Protein AF-A0A251SXN3-F1 (afdb_monomer_lite)

pLDDT: mean 86.44, std 14.07, range [36.28, 97.25]

Radius of gyration: 17.25 Å; chains: 1; bounding box: 45×25×59 Å

InterPro domains:
  IPR000315 B-box-type zinc finger [PS50119] (27-65)
  IPR006734 PLATZ transcription factor [PF04640] (66-137)

Foldseek 3Di:
DDDPPPPPVPPQLLLVLVLPDDWQDADPVQNVPPQRTQQKAFSVVSHTGTPVCCVVQVPTLIFGWDDDPNFTKGFPVSVVVPDDCPLADWDADPNTTIFGADDDDDPDPPPDQPAAAPQPRHRDDPPHRHHHNVSVD

Organism: Helianthus annuus (NCBI:txid4232)

Secondary structure (DSSP, 8-state):
---------PPPHHHHHHHH--TTPBPTTSTTSTT-B--EEETTTTEEE-GGGTTTTTTS-EEE-EEETTEEEEEHHHHTTTS--TTB--EEETTEEEEESSPPP--S--TT-S-B-TTT--B--TT--BSSHHHH-

Sequence (137 aa):
MESSSSASTRLPTWLESLLSETFFNACMVHEDVKKNEKNIFCLDCCQAICHHCLDVHNSHRLLQIRRYVYHDVIRVGDAEKLMDCSYVQAYTTNSAKVVFLNPRPQTRACRNLSNNCISCERGLQDPYLFCSISCKV

Structure (mmCIF, N/CA/C/O backbone):
data_AF-A0A251SXN3-F1
#
_entry.id   AF-A0A251SXN3-F1
#
loop_
_atom_site.group_PDB
_atom_site.id
_atom_site.type_symbol
_atom_site.label_atom_id
_atom_site.label_alt_id
_atom_site.label_comp_id
_atom_site.label_asym_id
_atom_site.label_entity_id
_atom_site.label_seq_id
_atom_site.pdbx_PDB_ins_code
_atom_site.Cartn_x
_atom_site.Cartn_y
_atom_site.Cartn_z
_atom_site.occupancy
_atom_site.B_iso_or_equiv
_atom_site.auth_seq_id
_atom_site.auth_comp_id
_atom_site.auth_asym_id
_atom_site.auth_atom_id
_atom_site.pdbx_PDB_model_num
ATOM 1 N N . MET A 1 1 ? -24.977 -1.745 -36.144 1.00 41.78 1 MET A N 1
ATOM 2 C CA . MET A 1 1 ? -23.833 -0.898 -35.755 1.00 41.78 1 MET A CA 1
ATOM 3 C C . MET A 1 1 ? -23.507 -1.263 -34.324 1.00 41.78 1 MET A C 1
ATOM 5 O O . MET A 1 1 ? -24.326 -1.028 -33.447 1.00 41.78 1 MET A O 1
ATOM 9 N N . GLU A 1 2 ? -22.419 -2.010 -34.161 1.00 36.28 2 GLU A N 1
ATOM 10 C CA . GLU A 1 2 ? -21.996 -2.659 -32.919 1.00 36.28 2 GLU A CA 1
ATOM 11 C C . GLU A 1 2 ? -21.787 -1.657 -31.781 1.00 36.28 2 GLU A C 1
ATOM 13 O O . GLU A 1 2 ? -21.120 -0.635 -31.932 1.00 36.28 2 GLU A O 1
ATOM 18 N N . SER A 1 3 ? -22.374 -1.969 -30.628 1.00 43.94 3 SER A N 1
ATOM 19 C CA . SER A 1 3 ? -22.087 -1.304 -29.366 1.00 43.94 3 SER A CA 1
ATOM 20 C C . SER A 1 3 ? -20.748 -1.821 -28.843 1.00 43.94 3 SER A C 1
ATOM 22 O O . SER A 1 3 ? -20.681 -2.892 -28.246 1.00 43.94 3 SER A O 1
ATOM 24 N N . SER A 1 4 ? -19.678 -1.061 -29.059 1.00 46.75 4 SER A N 1
ATOM 25 C CA . SER A 1 4 ? -18.400 -1.277 -28.380 1.00 46.75 4 SER A CA 1
ATOM 26 C C . SER A 1 4 ? -18.542 -0.883 -26.911 1.00 46.75 4 SER A C 1
ATOM 28 O O . SER A 1 4 ? -18.278 0.252 -26.520 1.00 46.75 4 SER A O 1
ATOM 30 N N . SER A 1 5 ? -18.999 -1.813 -26.076 1.00 46.91 5 SER A N 1
ATOM 31 C CA . SER A 1 5 ? -18.849 -1.715 -24.629 1.00 46.91 5 SER A CA 1
ATOM 32 C C . SER A 1 5 ? -17.378 -1.938 -24.289 1.00 46.91 5 SER A C 1
ATOM 34 O O . SER A 1 5 ? -16.944 -3.071 -24.087 1.00 46.91 5 SER A O 1
ATOM 36 N N . SER A 1 6 ? -16.603 -0.851 -24.252 1.00 47.34 6 SER A N 1
ATOM 37 C CA . SER A 1 6 ? -15.302 -0.830 -23.590 1.00 47.34 6 SER A CA 1
ATOM 38 C C . SER A 1 6 ? -15.524 -1.277 -22.151 1.00 47.34 6 SER A C 1
ATOM 40 O O . SER A 1 6 ? -16.099 -0.544 -21.345 1.00 47.34 6 SER A O 1
ATOM 42 N N . ALA A 1 7 ? -15.129 -2.508 -21.833 1.00 48.50 7 ALA A N 1
ATOM 43 C CA . ALA A 1 7 ? -15.025 -2.960 -20.462 1.00 48.50 7 ALA A CA 1
ATOM 44 C C . ALA A 1 7 ? -13.893 -2.157 -19.816 1.00 48.50 7 ALA A C 1
ATOM 46 O O . ALA A 1 7 ? -12.748 -2.594 -19.779 1.00 48.50 7 ALA A O 1
ATOM 47 N N . SER A 1 8 ? -14.201 -0.945 -19.351 1.00 55.16 8 SER A N 1
ATOM 48 C CA . SER A 1 8 ? -13.372 -0.259 -18.375 1.00 55.16 8 SER A CA 1
ATOM 49 C C . SER A 1 8 ? -13.248 -1.235 -17.215 1.00 55.16 8 SER A C 1
ATOM 51 O O . SER A 1 8 ? -14.250 -1.527 -16.555 1.00 55.16 8 SER A O 1
ATOM 53 N N . THR A 1 9 ? -12.068 -1.811 -17.014 1.00 59.97 9 THR A N 1
ATOM 54 C CA . THR A 1 9 ? -11.744 -2.590 -15.822 1.00 59.97 9 THR A CA 1
ATOM 55 C C . THR A 1 9 ? -11.859 -1.639 -14.642 1.00 59.97 9 THR A C 1
ATOM 57 O O . THR A 1 9 ? -10.899 -0.966 -14.282 1.00 59.97 9 THR A O 1
ATOM 60 N N . ARG A 1 10 ? -13.075 -1.487 -14.108 1.00 75.69 10 ARG A N 1
ATOM 61 C CA . ARG A 1 10 ? -13.324 -0.636 -12.948 1.00 75.69 10 ARG A CA 1
ATOM 62 C C . ARG A 1 10 ? -12.531 -1.247 -11.811 1.00 75.69 10 ARG A C 1
ATOM 64 O O . ARG A 1 10 ? -12.729 -2.422 -11.490 1.00 75.69 10 ARG A O 1
ATOM 71 N N . LEU A 1 11 ? -11.604 -0.471 -11.265 1.00 83.62 11 LEU A N 1
ATOM 72 C CA . LEU A 1 11 ? -10.843 -0.908 -10.115 1.00 83.62 11 LEU A CA 1
ATOM 73 C C . LEU A 1 11 ? -11.830 -1.191 -8.977 1.00 83.62 11 LEU A C 1
ATOM 75 O O . LEU A 1 11 ? -12.852 -0.510 -8.849 1.00 83.62 11 LEU A O 1
ATOM 79 N N . PRO A 1 12 ? -11.584 -2.225 -8.161 1.00 90.50 12 PRO A N 1
ATOM 80 C CA . PRO A 1 12 ? -12.391 -2.433 -6.976 1.00 90.50 12 PRO A CA 1
ATOM 81 C C . PRO A 1 12 ? -12.352 -1.180 -6.099 1.00 90.50 12 PRO A C 1
ATOM 83 O O . PRO A 1 12 ? -11.277 -0.633 -5.860 1.00 90.50 12 PRO A O 1
ATOM 86 N N . THR A 1 13 ? -13.498 -0.765 -5.561 1.00 91.75 13 THR A N 1
ATOM 87 C CA . THR A 1 13 ? -13.598 0.450 -4.734 1.00 91.75 13 THR A CA 1
ATOM 88 C C . THR A 1 13 ? -12.602 0.447 -3.573 1.00 91.75 13 THR A C 1
ATOM 90 O O . THR A 1 13 ? -11.981 1.465 -3.291 1.00 91.75 13 THR A O 1
ATOM 93 N N . TRP A 1 14 ? -12.358 -0.714 -2.955 1.00 94.25 14 TRP A N 1
ATOM 94 C CA . TRP A 1 14 ? -11.374 -0.839 -1.877 1.00 94.25 14 TRP A CA 1
ATOM 95 C C . TRP A 1 14 ? -9.951 -0.482 -2.320 1.00 94.25 14 TRP A C 1
ATOM 97 O O . TRP A 1 14 ? -9.177 0.014 -1.508 1.00 94.25 14 TRP A O 1
ATOM 107 N N . LEU A 1 15 ? -9.595 -0.732 -3.583 1.00 92.88 15 LEU A N 1
ATOM 108 C CA . LEU A 1 15 ? -8.267 -0.466 -4.125 1.00 92.88 15 LEU A CA 1
ATOM 109 C C . LEU A 1 15 ? -8.104 1.018 -4.458 1.00 92.88 15 LEU A C 1
ATOM 111 O O . LEU A 1 15 ? -7.078 1.602 -4.123 1.00 92.88 15 LEU A O 1
ATOM 115 N N . GLU A 1 16 ? -9.133 1.640 -5.034 1.00 93.12 16 GLU A N 1
ATOM 116 C CA . GLU A 1 16 ? -9.170 3.094 -5.236 1.00 93.12 16 GLU A CA 1
ATOM 117 C C . GLU A 1 16 ? -9.048 3.829 -3.893 1.00 93.12 16 GLU A C 1
ATOM 119 O O . GLU A 1 16 ? -8.181 4.689 -3.723 1.00 93.12 16 GLU A O 1
ATOM 124 N N . SER A 1 17 ? -9.844 3.420 -2.899 1.00 94.69 17 SER A N 1
ATOM 125 C CA . SER A 1 17 ? -9.776 3.973 -1.548 1.00 94.69 17 SER A CA 1
ATOM 126 C C . SER A 1 17 ? -8.400 3.754 -0.918 1.00 94.69 17 SER A C 1
ATOM 128 O O . SER A 1 17 ? -7.804 4.721 -0.463 1.00 94.69 17 SER A O 1
ATOM 130 N N . LEU A 1 18 ? -7.840 2.539 -0.970 1.00 95.25 18 LEU A N 1
ATOM 131 C CA . LEU A 1 18 ? -6.507 2.225 -0.437 1.00 95.25 18 LEU A CA 1
ATOM 132 C C . LEU A 1 18 ? -5.402 3.132 -1.001 1.00 95.25 18 LEU A C 1
ATOM 134 O O . LEU A 1 18 ? -4.508 3.530 -0.258 1.00 95.25 18 LEU A O 1
ATOM 138 N N . LEU A 1 19 ? -5.432 3.429 -2.302 1.00 93.25 19 LEU A N 1
ATOM 139 C CA . LEU A 1 19 ? -4.404 4.242 -2.961 1.00 93.25 19 LEU A CA 1
ATOM 140 C C . LEU A 1 19 ? -4.577 5.746 -2.702 1.00 93.25 19 LEU A C 1
ATOM 142 O O . LEU A 1 19 ? -3.584 6.475 -2.691 1.00 93.25 19 LEU A O 1
ATOM 146 N N . SER A 1 20 ? -5.815 6.192 -2.473 1.00 93.44 20 SER A N 1
ATOM 147 C CA . SER A 1 20 ? -6.161 7.588 -2.161 1.00 93.44 20 SER A CA 1
ATOM 148 C C . SER A 1 20 ? -6.051 7.952 -0.674 1.00 93.44 20 SER A C 1
ATOM 150 O O . SER A 1 20 ? -5.985 9.131 -0.330 1.00 93.44 20 SER A O 1
ATOM 152 N N . GLU A 1 21 ? -6.043 6.952 0.205 1.00 94.38 21 GLU A N 1
ATOM 153 C CA . GLU A 1 21 ? -6.114 7.128 1.652 1.00 94.38 21 GLU A CA 1
ATOM 154 C C . GLU A 1 21 ? -4.812 7.677 2.253 1.00 94.38 21 GLU A C 1
ATOM 156 O O . GLU A 1 21 ? -3.700 7.338 1.844 1.00 94.38 21 GLU A O 1
ATOM 161 N N . THR A 1 22 ? -4.961 8.506 3.287 1.00 92.25 22 THR A N 1
ATOM 162 C CA . THR A 1 22 ? -3.845 9.056 4.061 1.00 92.25 22 THR A CA 1
ATOM 163 C C . THR A 1 22 ? -3.702 8.306 5.377 1.00 92.25 22 THR A C 1
ATOM 165 O O . THR A 1 22 ? -4.469 8.514 6.318 1.00 92.25 22 THR A O 1
ATOM 168 N N . PHE A 1 23 ? -2.700 7.435 5.460 1.00 94.12 23 PHE A N 1
ATOM 169 C CA . PHE A 1 23 ? -2.462 6.623 6.650 1.00 94.12 23 PHE A CA 1
ATOM 170 C C . PHE A 1 23 ? -1.696 7.378 7.744 1.00 94.12 23 PHE A C 1
ATOM 172 O O . PHE A 1 23 ? -0.967 8.345 7.499 1.00 94.12 23 PHE A O 1
ATOM 179 N N . PHE A 1 24 ? -1.787 6.846 8.964 1.00 93.81 24 PHE A N 1
ATOM 180 C CA . PHE A 1 24 ? -1.114 7.327 10.176 1.00 93.81 24 PHE A CA 1
ATOM 181 C C . PHE A 1 24 ? -1.576 8.710 10.664 1.00 93.81 24 PHE A C 1
ATOM 183 O O . PHE A 1 24 ? -0.865 9.372 11.415 1.00 93.81 24 PHE A O 1
ATOM 190 N N . ASN A 1 25 ? -2.768 9.149 10.268 1.00 93.31 25 ASN A N 1
ATOM 191 C CA . ASN A 1 25 ? -3.502 10.207 10.959 1.00 93.31 25 ASN A CA 1
ATOM 192 C C . ASN A 1 25 ? -4.195 9.652 12.218 1.00 93.31 25 ASN A C 1
ATOM 194 O O . ASN A 1 25 ? -4.360 8.438 12.379 1.00 93.31 25 ASN A O 1
ATOM 198 N N . ALA A 1 26 ? -4.596 10.543 13.124 1.00 93.62 26 ALA A N 1
ATOM 199 C CA . ALA A 1 26 ? -5.304 10.158 14.337 1.00 93.62 26 ALA A CA 1
ATOM 200 C C . ALA A 1 26 ? -6.719 9.642 14.019 1.00 93.62 26 ALA A C 1
ATOM 202 O O . ALA A 1 26 ? -7.430 10.155 13.150 1.00 93.62 26 ALA A O 1
ATOM 203 N N . CYS A 1 27 ? -7.143 8.603 14.732 1.00 93.88 27 CYS A N 1
ATOM 204 C CA . CYS A 1 27 ? -8.525 8.151 14.708 1.00 93.88 27 CYS A CA 1
ATOM 205 C C . CYS A 1 27 ? -9.412 9.125 15.492 1.00 93.88 27 CYS A C 1
ATOM 207 O O . CYS A 1 27 ? -9.251 9.242 16.701 1.00 93.88 27 CYS A O 1
ATOM 209 N N . MET A 1 28 ? -10.400 9.734 14.828 1.00 92.19 28 MET A N 1
ATOM 210 C CA . MET A 1 28 ? -11.343 10.679 15.456 1.00 92.19 28 MET A CA 1
ATOM 211 C C . MET A 1 28 ? -12.223 10.039 16.543 1.00 92.19 28 MET A C 1
ATOM 213 O O . MET A 1 28 ? -12.723 10.728 17.419 1.00 92.19 28 MET A O 1
ATOM 217 N N . VAL A 1 29 ? -12.437 8.719 16.490 1.00 92.44 29 VAL A N 1
ATOM 218 C CA . VAL A 1 29 ? -13.230 7.986 17.498 1.00 92.44 29 VAL A CA 1
ATOM 219 C C . VAL A 1 29 ? -12.404 7.693 18.755 1.00 92.44 29 VAL A C 1
ATOM 221 O O . VAL A 1 29 ? -12.944 7.607 19.850 1.00 92.44 29 VAL A O 1
ATOM 224 N N . HIS A 1 30 ? -11.087 7.548 18.600 1.00 93.56 30 HIS A N 1
ATOM 225 C CA . HIS A 1 30 ? -10.162 7.158 19.665 1.00 93.56 30 HIS A CA 1
ATOM 226 C C . HIS A 1 30 ? -9.064 8.213 19.849 1.00 93.56 30 HIS A C 1
ATOM 228 O O . HIS A 1 30 ? -7.903 7.870 20.071 1.00 93.56 30 HIS A O 1
ATOM 234 N N . GLU A 1 31 ? -9.405 9.494 19.705 1.00 91.31 31 GLU A N 1
ATOM 235 C CA . GLU A 1 31 ? -8.435 10.595 19.666 1.00 91.31 31 GLU A CA 1
ATOM 236 C C . GLU A 1 31 ? -7.605 10.687 20.960 1.00 91.31 31 GLU A C 1
ATOM 238 O O . GLU A 1 31 ? -6.386 10.836 20.910 1.00 91.31 31 GLU A O 1
ATOM 243 N N . ASP A 1 32 ? -8.240 10.452 22.108 1.00 90.69 32 ASP A N 1
ATOM 244 C CA . ASP A 1 32 ? -7.603 10.537 23.429 1.00 90.69 32 ASP A CA 1
ATOM 245 C C . ASP A 1 32 ? -6.832 9.272 23.838 1.00 90.69 32 ASP A C 1
ATOM 247 O O . ASP A 1 32 ? -6.201 9.215 24.899 1.00 90.69 32 ASP A O 1
ATOM 251 N N . VAL A 1 33 ? -6.872 8.219 23.017 1.00 91.88 33 VAL A N 1
ATOM 252 C CA . VAL A 1 33 ? -6.259 6.934 23.354 1.00 91.88 33 VAL A CA 1
ATOM 253 C C . VAL A 1 33 ? -4.889 6.810 22.701 1.00 91.88 33 VAL A C 1
ATOM 255 O O . VAL A 1 33 ? -4.690 7.096 21.522 1.00 91.88 33 VAL A O 1
ATOM 258 N N . LYS A 1 34 ? -3.910 6.294 23.448 1.00 91.31 34 LYS A N 1
ATOM 259 C CA . LYS A 1 34 ? -2.587 5.996 22.884 1.00 91.31 34 LYS A CA 1
ATOM 260 C C . LYS A 1 34 ? -2.690 5.010 21.712 1.00 91.31 34 LYS A C 1
ATOM 262 O O . LYS A 1 34 ? -3.540 4.115 21.701 1.00 91.31 34 LYS A O 1
ATOM 267 N N . LYS A 1 35 ? -1.746 5.134 20.770 1.00 88.81 35 LYS A N 1
ATOM 268 C CA . LYS A 1 35 ? -1.628 4.306 19.555 1.00 88.81 35 LYS A CA 1
ATOM 269 C C . LYS A 1 35 ? -2.831 4.421 18.602 1.00 88.81 35 LYS A C 1
ATOM 271 O O . LYS A 1 35 ? -3.096 3.502 17.850 1.00 88.81 35 LYS A O 1
ATOM 276 N N . ASN A 1 36 ? -3.561 5.525 18.600 1.00 93.50 36 ASN A N 1
ATOM 277 C CA . ASN A 1 36 ? -4.742 5.731 17.753 1.00 93.50 36 ASN A CA 1
ATOM 278 C C . ASN A 1 36 ? -4.457 6.043 16.271 1.00 93.50 36 ASN A C 1
ATOM 280 O O . ASN A 1 36 ? -5.368 6.452 15.552 1.00 93.50 36 ASN A O 1
ATOM 284 N N . GLU A 1 37 ? -3.227 5.854 15.802 1.00 94.81 37 GLU A N 1
ATOM 285 C CA . GLU A 1 37 ? -2.861 6.073 14.406 1.00 94.81 37 GLU A CA 1
ATOM 286 C C . GLU A 1 37 ? -3.588 5.076 13.496 1.00 94.81 37 GLU A C 1
ATOM 288 O O . GLU A 1 37 ? -3.605 3.866 13.754 1.00 94.81 37 GLU A O 1
ATOM 293 N N . LYS A 1 38 ? -4.174 5.572 12.403 1.00 95.75 38 LYS A N 1
ATOM 294 C CA . LYS A 1 38 ? -4.832 4.725 11.410 1.00 95.75 38 LYS A CA 1
ATOM 295 C C . LYS A 1 38 ? -3.799 4.038 10.516 1.00 95.75 38 LYS A C 1
ATOM 297 O O . LYS A 1 38 ? -3.382 4.578 9.495 1.00 95.75 38 LYS A O 1
ATOM 302 N N . ASN A 1 39 ? -3.352 2.855 10.915 1.00 95.75 39 ASN A N 1
ATOM 303 C CA . ASN A 1 39 ? -2.337 2.069 10.206 1.00 95.75 39 ASN A CA 1
ATOM 304 C C . ASN A 1 39 ? -2.868 0.734 9.655 1.00 95.75 39 ASN A C 1
ATOM 306 O O . ASN A 1 39 ? -2.089 -0.099 9.189 1.00 95.75 39 ASN A O 1
ATOM 310 N N . ILE A 1 40 ? -4.180 0.515 9.711 1.00 96.06 40 ILE A N 1
ATOM 311 C CA . ILE A 1 40 ? -4.852 -0.673 9.187 1.00 96.06 40 ILE A CA 1
ATOM 312 C C . ILE A 1 40 ? -5.896 -0.197 8.185 1.00 96.06 40 ILE A C 1
ATOM 314 O O . ILE A 1 40 ? -6.641 0.733 8.467 1.00 96.06 40 ILE A O 1
ATOM 318 N N . PHE A 1 41 ? -5.961 -0.820 7.016 1.00 97.25 41 PHE A N 1
ATOM 319 C CA . PHE A 1 41 ? -6.999 -0.562 6.028 1.00 97.25 41 PHE A CA 1
ATOM 320 C C . PHE A 1 41 ? -8.035 -1.682 6.066 1.00 97.25 41 PHE A C 1
ATOM 322 O O . PHE A 1 41 ? -7.689 -2.856 5.930 1.00 97.25 41 PHE A O 1
ATOM 329 N N . CYS A 1 42 ? -9.304 -1.334 6.251 1.00 96.50 42 CYS A N 1
ATOM 330 C CA . CYS A 1 42 ? -10.401 -2.285 6.154 1.00 96.50 42 CYS A CA 1
ATOM 331 C C . CYS A 1 42 ? -10.899 -2.333 4.711 1.00 96.50 42 CYS A C 1
ATOM 333 O O . CYS A 1 42 ? -11.451 -1.349 4.225 1.00 96.50 42 CYS A O 1
ATOM 335 N N . LEU A 1 43 ? -10.773 -3.483 4.048 1.00 95.31 43 LEU A N 1
ATOM 336 C CA . LEU A 1 43 ? -11.202 -3.632 2.657 1.00 95.31 43 LEU A CA 1
ATOM 337 C C . LEU A 1 43 ? -12.722 -3.563 2.513 1.00 95.31 43 LEU A C 1
ATOM 339 O O . LEU A 1 43 ? -13.216 -2.997 1.548 1.00 95.31 43 LEU A O 1
ATOM 343 N N . ASP A 1 44 ? -13.460 -4.118 3.473 1.00 94.94 44 ASP A N 1
ATOM 344 C CA . ASP A 1 44 ? -14.922 -4.194 3.373 1.00 94.94 44 ASP A CA 1
ATOM 345 C C . ASP A 1 44 ? -15.595 -2.841 3.658 1.00 94.94 44 ASP A C 1
ATOM 347 O O . ASP A 1 44 ? -16.616 -2.517 3.062 1.00 94.94 44 ASP A O 1
ATOM 351 N N . CYS A 1 45 ? -14.979 -2.008 4.504 1.00 95.00 45 CYS A N 1
ATOM 352 C CA . CYS A 1 45 ? -15.431 -0.640 4.776 1.00 95.00 45 CYS A CA 1
ATOM 353 C C . CYS A 1 45 ? -14.726 0.421 3.920 1.00 95.00 45 CYS A C 1
ATOM 355 O O . CYS A 1 45 ? -15.076 1.591 4.022 1.00 95.00 45 CYS A O 1
ATOM 357 N N . CYS A 1 46 ? -13.728 0.033 3.119 1.00 95.62 46 CYS A N 1
ATOM 358 C CA . CYS A 1 46 ? -12.926 0.928 2.280 1.00 95.62 46 CYS A CA 1
ATOM 359 C C . CYS A 1 46 ? -12.337 2.142 3.034 1.00 95.62 46 CYS A C 1
ATOM 361 O O . CYS A 1 46 ? -12.305 3.244 2.496 1.00 95.62 46 CYS A O 1
ATOM 363 N N . GLN A 1 47 ? -11.879 1.954 4.277 1.00 95.00 47 GLN A N 1
ATOM 364 C CA . GLN A 1 47 ? -11.386 3.049 5.127 1.00 95.00 47 GLN A CA 1
ATOM 365 C C . GLN A 1 47 ? -10.170 2.645 5.965 1.00 95.00 47 GLN A C 1
ATOM 367 O O . GLN A 1 47 ? -10.040 1.482 6.372 1.00 95.00 47 GLN A O 1
ATOM 372 N N . ALA A 1 48 ? -9.313 3.616 6.293 1.00 96.31 48 ALA A N 1
ATOM 373 C CA . ALA A 1 48 ? -8.292 3.430 7.318 1.00 96.31 48 ALA A CA 1
ATOM 374 C C . ALA A 1 48 ? -8.891 3.443 8.737 1.00 96.31 48 ALA A C 1
ATOM 376 O O . ALA A 1 48 ? -9.756 4.254 9.076 1.00 96.31 48 ALA A O 1
ATOM 377 N N . ILE A 1 49 ? -8.383 2.561 9.593 1.00 96.12 49 ILE A N 1
ATOM 378 C CA . ILE A 1 49 ? -8.778 2.380 10.989 1.00 96.12 49 ILE A CA 1
ATOM 379 C C . ILE A 1 49 ? -7.537 2.232 11.881 1.00 96.12 49 ILE A C 1
ATOM 381 O O . ILE A 1 49 ? -6.450 1.887 11.410 1.00 96.12 49 ILE A O 1
ATOM 385 N N . CYS A 1 50 ? -7.690 2.495 13.180 1.00 95.81 50 CYS A N 1
ATOM 386 C CA . CYS A 1 50 ? -6.657 2.209 14.178 1.00 95.81 50 CYS A CA 1
ATOM 387 C C . CYS A 1 50 ? -6.886 0.834 14.828 1.00 95.81 50 CYS A C 1
ATOM 389 O O . CYS A 1 50 ? -7.932 0.212 14.646 1.00 95.81 50 CYS A O 1
ATOM 391 N N . HIS A 1 51 ? -5.926 0.366 15.627 1.00 93.94 51 HIS A N 1
ATOM 392 C CA . HIS A 1 51 ? -6.023 -0.922 16.335 1.00 93.94 51 HIS A CA 1
ATOM 393 C C . HIS A 1 51 ? -7.205 -1.022 17.318 1.00 93.94 51 HIS A C 1
ATOM 395 O O . HIS A 1 51 ? -7.721 -2.113 17.521 1.00 93.94 51 HIS A O 1
ATOM 401 N N . HIS A 1 52 ? -7.691 0.094 17.870 1.00 94.69 52 HIS A N 1
ATOM 402 C CA . HIS A 1 52 ? -8.870 0.094 18.753 1.00 94.69 52 HIS A CA 1
ATOM 403 C C . HIS A 1 52 ? -10.186 -0.126 17.997 1.00 94.69 52 HIS A C 1
ATOM 405 O O . HIS A 1 52 ? -11.184 -0.523 18.581 1.00 94.69 52 HIS A O 1
ATOM 411 N N . CYS A 1 53 ? -10.206 0.101 16.682 1.00 94.19 53 CYS A N 1
ATOM 412 C CA . CYS A 1 53 ? -11.380 -0.179 15.857 1.00 94.19 53 CYS A CA 1
ATOM 413 C C . CYS A 1 53 ? -11.514 -1.672 15.507 1.00 94.19 53 CYS A C 1
ATOM 415 O O . CYS A 1 53 ? -12.507 -2.055 14.896 1.00 94.19 53 CYS A O 1
ATOM 417 N N . LEU A 1 54 ? -10.537 -2.519 15.855 1.00 93.06 54 LEU A N 1
ATOM 418 C CA . LEU A 1 54 ? -10.515 -3.923 15.435 1.00 93.06 54 LEU A CA 1
ATOM 419 C C . LEU A 1 54 ? -11.712 -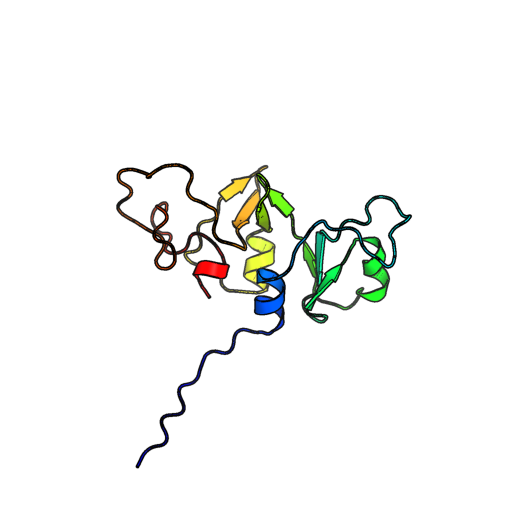4.728 15.937 1.00 93.06 54 LEU A C 1
ATOM 421 O O . LEU A 1 54 ? -12.206 -5.569 15.195 1.00 93.06 54 LEU A O 1
ATOM 425 N N . ASP A 1 55 ? -12.223 -4.438 17.132 1.00 92.25 55 ASP A N 1
ATOM 426 C CA . ASP A 1 55 ? -13.364 -5.170 17.694 1.00 92.25 55 ASP A CA 1
ATOM 427 C C . ASP A 1 55 ? -14.635 -4.991 16.852 1.00 92.25 55 ASP A C 1
ATOM 429 O O . ASP A 1 55 ? -15.388 -5.943 16.643 1.00 92.25 55 ASP A O 1
ATOM 433 N N . VAL A 1 56 ? -14.830 -3.794 16.289 1.00 93.50 56 VAL A N 1
ATOM 434 C CA . VAL A 1 56 ? -15.941 -3.480 15.372 1.00 93.50 56 VAL A CA 1
ATOM 435 C C . VAL A 1 56 ? -15.721 -4.109 13.991 1.00 93.50 56 VAL A C 1
ATOM 437 O O . VAL A 1 56 ? -16.675 -4.382 13.270 1.00 93.50 56 VAL A O 1
ATOM 440 N N . HIS A 1 57 ? -14.465 -4.378 13.634 1.00 93.69 57 HIS A N 1
ATOM 441 C CA . HIS A 1 57 ? -14.045 -4.903 12.336 1.00 93.69 57 HIS A CA 1
ATOM 442 C C . HIS A 1 57 ? -13.547 -6.361 12.408 1.00 93.69 57 HIS A C 1
ATOM 444 O O . HIS A 1 57 ? -12.807 -6.803 11.529 1.00 93.69 57 HIS A O 1
ATOM 450 N N . ASN A 1 58 ? -13.932 -7.124 13.439 1.00 91.88 58 ASN A N 1
ATOM 451 C CA . ASN A 1 58 ? -13.349 -8.444 13.722 1.00 91.88 58 ASN A CA 1
ATOM 452 C C . ASN A 1 58 ? -13.587 -9.487 12.612 1.00 91.88 58 ASN A C 1
ATOM 454 O O . ASN A 1 58 ? -12.787 -10.405 12.443 1.00 91.88 58 ASN A O 1
ATOM 458 N N . SER A 1 59 ? -14.667 -9.328 11.848 1.00 94.62 59 SER A N 1
ATOM 459 C CA . SER A 1 59 ? -15.068 -10.215 10.755 1.00 94.62 59 SER A CA 1
ATOM 460 C C . SER A 1 59 ? -14.655 -9.691 9.379 1.00 94.62 59 SER A C 1
ATOM 462 O O . SER A 1 59 ? -14.941 -10.334 8.369 1.00 94.62 59 SER A O 1
ATOM 464 N N . HIS A 1 60 ? -14.007 -8.525 9.320 1.00 95.94 60 HIS A N 1
ATOM 465 C CA . HIS A 1 60 ? -13.647 -7.877 8.067 1.00 95.94 60 HIS A CA 1
ATOM 466 C C . HIS A 1 60 ? -12.249 -8.283 7.601 1.00 95.94 60 HIS A C 1
ATOM 468 O O . HIS A 1 60 ? -11.380 -8.704 8.367 1.00 95.94 60 HIS A O 1
ATOM 474 N N . ARG A 1 61 ? -12.004 -8.105 6.306 1.00 94.56 61 ARG A N 1
ATOM 475 C CA . ARG A 1 61 ? -10.685 -8.252 5.697 1.00 94.56 61 ARG A CA 1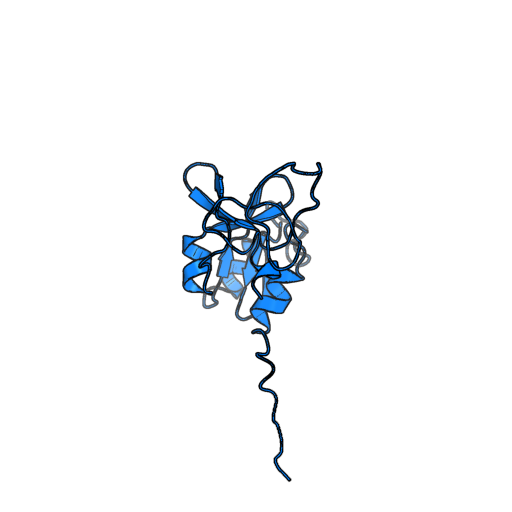
ATOM 476 C C . ARG A 1 61 ? -9.869 -6.997 5.961 1.00 94.56 61 ARG A C 1
ATOM 478 O O . ARG A 1 61 ? -10.219 -5.902 5.516 1.00 94.56 61 ARG A O 1
ATOM 485 N N . LEU A 1 62 ? -8.762 -7.176 6.670 1.00 95.31 62 LEU A N 1
ATOM 486 C CA . LEU A 1 62 ? -7.897 -6.094 7.118 1.00 95.31 62 LEU A CA 1
ATOM 487 C C . LEU A 1 62 ? -6.510 -6.214 6.492 1.00 95.31 62 LEU A C 1
ATOM 489 O O . LEU A 1 62 ? -5.948 -7.305 6.397 1.00 95.31 62 LEU A O 1
ATOM 493 N N . LEU A 1 63 ? -5.943 -5.075 6.107 1.00 95.50 63 LEU A N 1
ATOM 494 C CA . LEU A 1 63 ? -4.600 -4.965 5.556 1.00 95.50 63 LEU A CA 1
ATOM 495 C C . LEU A 1 63 ? -3.756 -4.034 6.423 1.00 95.50 63 LEU A C 1
ATOM 497 O O . LEU A 1 63 ? -4.076 -2.861 6.599 1.00 95.50 63 LEU A O 1
ATOM 501 N N . GLN A 1 64 ? -2.650 -4.550 6.953 1.00 95.38 64 GLN A N 1
ATOM 502 C CA . GLN A 1 64 ? -1.724 -3.749 7.746 1.00 95.38 64 GLN A CA 1
ATOM 503 C C . GLN A 1 64 ? -0.857 -2.873 6.837 1.00 95.38 64 GLN A C 1
ATOM 505 O O . GLN A 1 64 ? -0.035 -3.385 6.069 1.00 95.38 64 GLN A O 1
ATOM 510 N N . ILE A 1 65 ? -0.956 -1.558 7.015 1.00 95.69 65 ILE A N 1
ATOM 511 C CA . ILE A 1 65 ? -0.086 -0.585 6.360 1.00 95.69 65 ILE A CA 1
ATOM 512 C C . ILE A 1 65 ? 1.119 -0.307 7.256 1.00 95.69 65 ILE A C 1
ATOM 514 O O . ILE A 1 65 ? 1.025 -0.217 8.484 1.00 95.69 65 ILE A O 1
ATOM 518 N N . ARG A 1 66 ? 2.295 -0.228 6.637 1.00 93.75 66 ARG A N 1
ATOM 519 C CA . ARG A 1 66 ? 3.563 0.106 7.289 1.00 93.75 66 ARG A CA 1
ATOM 520 C C . ARG A 1 66 ? 4.146 1.347 6.633 1.00 93.75 66 ARG A C 1
ATOM 522 O O . ARG A 1 66 ? 3.846 1.638 5.482 1.00 93.75 66 ARG A O 1
ATOM 529 N N . ARG A 1 67 ? 5.019 2.049 7.350 1.00 90.62 67 ARG A N 1
ATOM 530 C CA . ARG A 1 67 ? 5.727 3.215 6.823 1.00 90.62 67 ARG A CA 1
ATOM 531 C C . ARG A 1 67 ? 7.201 2.888 6.649 1.00 90.62 67 ARG A C 1
ATOM 533 O O . ARG A 1 67 ? 7.856 2.450 7.593 1.00 90.62 67 ARG A O 1
ATOM 540 N N . TYR A 1 68 ? 7.724 3.111 5.450 1.00 86.56 68 TYR A N 1
ATOM 541 C CA . TYR A 1 68 ? 9.146 2.999 5.158 1.00 86.56 68 TYR A CA 1
ATOM 542 C C . TYR A 1 68 ? 9.633 4.253 4.444 1.00 86.56 68 TYR A C 1
ATOM 544 O O . TYR A 1 68 ? 9.143 4.589 3.367 1.00 86.56 68 TYR A O 1
ATOM 552 N N . VAL A 1 69 ? 10.599 4.945 5.058 1.00 83.75 69 VAL A N 1
ATOM 553 C CA . VAL A 1 69 ? 11.142 6.225 4.566 1.00 83.75 69 VAL A CA 1
ATOM 554 C C . VAL A 1 69 ? 10.000 7.172 4.177 1.00 83.75 69 VAL A C 1
ATOM 556 O O . VAL A 1 69 ? 9.916 7.632 3.046 1.00 83.75 69 VAL A O 1
ATOM 559 N N . TYR A 1 70 ? 9.075 7.402 5.114 1.00 86.44 70 TYR A N 1
ATOM 560 C CA . TYR A 1 70 ? 7.918 8.300 4.959 1.00 86.44 70 TYR A CA 1
ATOM 561 C C . TYR A 1 70 ? 6.861 7.889 3.923 1.00 86.44 70 TYR A C 1
ATOM 563 O O . TYR A 1 70 ? 5.907 8.631 3.719 1.00 86.44 70 TYR A O 1
ATOM 571 N N . HIS A 1 71 ? 6.981 6.712 3.312 1.00 90.75 71 HIS A N 1
ATOM 572 C CA . HIS A 1 71 ? 6.012 6.216 2.340 1.00 90.75 71 HIS A CA 1
ATOM 573 C C . HIS A 1 71 ? 5.284 4.976 2.842 1.00 90.75 71 HIS A C 1
ATOM 575 O O . HIS A 1 71 ? 5.856 4.151 3.562 1.00 90.75 71 HIS A O 1
ATOM 581 N N . ASP A 1 72 ? 4.036 4.841 2.413 1.00 94.12 72 ASP A N 1
ATOM 582 C CA . ASP A 1 72 ? 3.176 3.738 2.806 1.00 94.12 72 ASP A CA 1
ATOM 583 C C . ASP A 1 72 ? 3.489 2.491 1.969 1.00 94.12 72 ASP A C 1
ATOM 585 O O . ASP A 1 72 ? 3.557 2.515 0.733 1.00 94.12 72 ASP A O 1
ATOM 589 N N . VAL A 1 73 ? 3.739 1.395 2.680 1.00 94.56 73 VAL A N 1
ATOM 590 C CA . VAL A 1 73 ? 4.138 0.105 2.128 1.00 94.56 73 VAL A CA 1
ATOM 591 C C . VAL A 1 73 ? 3.308 -1.015 2.727 1.00 94.56 73 VAL A C 1
ATOM 593 O O . VAL A 1 73 ? 2.881 -0.965 3.884 1.00 94.56 73 VAL A O 1
ATOM 596 N N . ILE A 1 74 ? 3.153 -2.077 1.951 1.00 95.00 74 ILE A N 1
ATOM 597 C CA . ILE A 1 74 ? 2.485 -3.308 2.367 1.00 95.00 74 ILE A CA 1
ATOM 598 C C . ILE A 1 74 ? 3.443 -4.481 2.200 1.00 95.00 74 ILE A C 1
ATOM 600 O O . ILE A 1 74 ? 4.339 -4.460 1.354 1.00 95.00 74 ILE A O 1
ATOM 604 N N . ARG A 1 75 ? 3.300 -5.508 3.042 1.00 94.94 75 ARG A N 1
ATOM 605 C CA . ARG A 1 75 ? 4.078 -6.740 2.869 1.00 94.94 75 ARG A CA 1
ATOM 606 C C . ARG A 1 75 ? 3.581 -7.463 1.633 1.00 94.94 75 ARG A C 1
ATOM 608 O O . ARG A 1 75 ? 2.377 -7.614 1.462 1.00 94.94 75 ARG A O 1
ATOM 615 N N . VAL A 1 76 ? 4.514 -7.972 0.835 1.00 93.44 76 VAL A N 1
ATOM 616 C CA . VAL A 1 76 ? 4.197 -8.719 -0.389 1.00 93.44 76 VAL A CA 1
ATOM 617 C C . VAL A 1 76 ? 3.253 -9.882 -0.088 1.00 93.44 76 VAL A C 1
ATOM 619 O O . VAL A 1 76 ? 2.211 -9.980 -0.713 1.00 93.44 76 VAL A O 1
ATOM 622 N N . GLY A 1 77 ? 3.523 -10.668 0.959 1.00 92.12 77 GLY A N 1
ATOM 623 C CA . GLY A 1 77 ? 2.661 -11.801 1.315 1.00 92.12 77 GLY A CA 1
ATOM 624 C C . GLY A 1 77 ? 1.251 -11.433 1.801 1.00 92.12 77 GLY A C 1
ATOM 625 O O . GLY A 1 77 ? 0.378 -12.295 1.804 1.00 92.12 77 GLY A O 1
ATOM 626 N N . ASP A 1 78 ? 1.007 -10.187 2.220 1.00 92.56 78 ASP A N 1
ATOM 627 C CA . ASP A 1 78 ? -0.350 -9.707 2.524 1.00 92.56 78 ASP A CA 1
ATOM 628 C C . ASP A 1 78 ? -1.017 -9.144 1.261 1.00 92.56 78 ASP A C 1
ATOM 630 O O . ASP A 1 78 ? -2.201 -9.370 1.030 1.00 92.56 78 ASP A O 1
ATOM 634 N N . ALA A 1 79 ? -0.240 -8.464 0.415 1.00 92.06 79 ALA A N 1
ATOM 635 C CA . ALA A 1 79 ? -0.688 -7.904 -0.853 1.00 92.06 79 ALA A CA 1
ATOM 636 C C . ALA A 1 79 ? -1.102 -8.989 -1.861 1.00 92.06 79 ALA A C 1
ATOM 638 O O . ALA A 1 79 ? -2.178 -8.894 -2.440 1.00 92.06 79 ALA A O 1
ATOM 639 N N . GLU A 1 80 ? -0.306 -10.053 -2.004 1.00 92.94 80 GLU A N 1
ATOM 640 C CA . GLU A 1 80 ? -0.542 -11.173 -2.933 1.00 92.94 80 GLU A CA 1
ATOM 641 C C . GLU A 1 80 ? -1.833 -11.948 -2.634 1.00 92.94 80 GLU A C 1
ATOM 643 O O . GLU A 1 80 ? -2.408 -12.569 -3.524 1.00 92.94 80 GLU A O 1
ATOM 648 N N . LYS A 1 81 ? -2.330 -11.893 -1.392 1.00 91.69 81 LYS A N 1
ATOM 649 C CA . LYS A 1 81 ? -3.628 -12.482 -1.018 1.00 91.69 81 LYS A CA 1
ATOM 650 C C . LYS A 1 81 ? -4.817 -11.671 -1.537 1.00 91.69 81 LYS A C 1
ATOM 652 O O . LYS A 1 81 ? -5.940 -12.168 -1.523 1.00 91.69 81 LYS A O 1
ATOM 657 N N . LEU A 1 82 ? -4.587 -10.413 -1.911 1.00 89.81 82 LEU A N 1
ATOM 658 C CA . LEU A 1 82 ? -5.624 -9.433 -2.234 1.00 89.81 82 LEU A CA 1
ATOM 659 C C . LEU A 1 82 ? -5.567 -8.986 -3.696 1.00 89.81 82 LEU A C 1
ATOM 661 O O . LEU A 1 82 ? -6.604 -8.689 -4.283 1.00 89.81 82 LEU A O 1
ATOM 665 N N . MET A 1 83 ? -4.369 -8.916 -4.276 1.00 89.38 83 MET A N 1
ATOM 666 C CA . MET A 1 83 ? -4.128 -8.436 -5.632 1.00 89.38 83 MET A CA 1
ATOM 667 C C . MET A 1 83 ? -2.872 -9.066 -6.232 1.00 89.38 83 MET A C 1
ATOM 669 O O . MET A 1 83 ? -1.964 -9.489 -5.519 1.00 89.38 83 MET A O 1
ATOM 673 N N . ASP A 1 84 ? -2.788 -9.072 -7.560 1.00 88.62 84 ASP A N 1
ATOM 674 C CA . ASP A 1 84 ? -1.583 -9.522 -8.243 1.00 88.62 84 ASP A CA 1
ATOM 675 C C . ASP A 1 84 ? -0.452 -8.493 -8.072 1.00 88.62 84 ASP A C 1
ATOM 677 O O . ASP A 1 84 ? -0.517 -7.377 -8.592 1.00 88.62 84 ASP A O 1
ATOM 681 N N . CYS A 1 85 ? 0.621 -8.873 -7.380 1.00 91.38 85 CYS A N 1
ATOM 682 C CA . CYS A 1 85 ? 1.831 -8.060 -7.220 1.00 91.38 85 CYS A CA 1
ATOM 683 C C . CYS A 1 85 ? 2.946 -8.415 -8.217 1.00 91.38 85 CYS A C 1
ATOM 685 O O . CYS A 1 85 ? 4.050 -7.878 -8.115 1.00 91.38 85 CYS A O 1
ATOM 687 N N . SER A 1 86 ? 2.675 -9.276 -9.204 1.00 90.56 86 SER A N 1
ATOM 688 C CA . SER A 1 86 ? 3.652 -9.641 -10.234 1.00 90.56 86 SER A CA 1
ATOM 689 C C . SER A 1 86 ? 4.185 -8.406 -10.955 1.00 90.56 86 SER A C 1
ATOM 691 O O . SER A 1 86 ? 3.430 -7.472 -11.247 1.00 90.56 86 SER A O 1
ATOM 693 N N . TYR A 1 87 ? 5.491 -8.410 -11.231 1.00 91.44 87 TYR A N 1
ATOM 694 C CA . TYR A 1 87 ? 6.234 -7.325 -11.884 1.00 91.44 87 TYR A CA 1
ATOM 695 C C . TYR A 1 87 ? 6.257 -5.980 -11.135 1.00 91.44 87 TYR A C 1
ATOM 697 O O . TYR A 1 87 ? 6.842 -5.023 -11.644 1.00 91.44 87 TYR A O 1
ATOM 705 N N . VAL A 1 88 ? 5.701 -5.894 -9.920 1.00 93.75 88 VAL A N 1
ATOM 706 C CA . VAL A 1 88 ? 5.889 -4.739 -9.031 1.00 93.75 88 VAL A CA 1
ATOM 707 C C . VAL A 1 88 ? 7.193 -4.922 -8.267 1.00 93.75 88 VAL A C 1
ATOM 709 O O . VAL A 1 88 ? 7.424 -5.964 -7.654 1.00 93.75 88 VAL A O 1
ATOM 712 N N . GLN A 1 89 ? 8.056 -3.909 -8.287 1.00 92.44 89 GLN A N 1
ATOM 713 C CA . GLN A 1 89 ? 9.334 -3.973 -7.596 1.00 92.44 89 GLN A CA 1
ATOM 714 C C . GLN A 1 89 ? 9.133 -4.087 -6.080 1.00 92.44 89 GLN A C 1
ATOM 716 O O . GLN A 1 89 ? 8.679 -3.155 -5.411 1.00 92.44 89 GLN A O 1
ATOM 721 N N . ALA A 1 90 ? 9.527 -5.236 -5.535 1.00 92.31 90 ALA A N 1
ATOM 722 C CA . ALA A 1 90 ? 9.578 -5.473 -4.102 1.00 92.31 90 ALA A CA 1
ATOM 723 C C . ALA A 1 90 ? 10.935 -5.056 -3.523 1.00 92.31 90 ALA A C 1
ATOM 725 O O . ALA A 1 90 ? 11.988 -5.259 -4.127 1.00 92.31 90 ALA A O 1
ATOM 726 N N . TYR A 1 91 ? 10.912 -4.523 -2.307 1.00 90.00 91 TYR A N 1
ATOM 727 C CA . TYR A 1 91 ? 12.092 -4.124 -1.552 1.00 90.00 91 TYR A CA 1
ATOM 728 C C . TYR A 1 91 ? 12.192 -4.959 -0.281 1.00 90.00 91 TYR A C 1
ATOM 730 O O . TYR A 1 91 ? 11.188 -5.232 0.376 1.00 90.00 91 TYR A O 1
ATOM 738 N N . THR A 1 92 ? 13.405 -5.358 0.091 1.00 89.50 92 THR A N 1
ATOM 739 C CA . THR A 1 92 ? 13.637 -6.060 1.357 1.00 89.50 92 THR A CA 1
ATOM 740 C C . THR A 1 92 ? 13.888 -5.038 2.459 1.00 89.50 92 THR A C 1
ATOM 742 O O . THR A 1 92 ? 14.786 -4.209 2.360 1.00 89.50 92 THR A O 1
ATOM 745 N N . THR A 1 93 ? 13.095 -5.080 3.524 1.00 83.25 93 THR A N 1
ATOM 746 C CA . THR A 1 93 ? 13.244 -4.230 4.710 1.00 83.25 93 THR A CA 1
ATOM 747 C C . THR A 1 93 ? 12.993 -5.066 5.957 1.00 83.25 93 THR A C 1
ATOM 749 O O . THR A 1 93 ? 11.953 -5.715 6.057 1.00 83.25 93 THR A O 1
ATOM 752 N N . ASN A 1 94 ? 13.927 -5.051 6.917 1.00 83.19 94 ASN A N 1
ATOM 753 C CA . ASN A 1 94 ? 13.844 -5.848 8.152 1.00 83.19 94 ASN A CA 1
ATOM 754 C C . ASN A 1 94 ? 13.513 -7.326 7.875 1.00 83.19 94 ASN A C 1
ATOM 756 O O . ASN A 1 94 ? 12.594 -7.892 8.464 1.00 83.19 94 ASN A O 1
ATOM 760 N N . SER A 1 95 ? 14.220 -7.918 6.908 1.00 85.62 95 SER A N 1
ATOM 761 C CA . SER A 1 95 ? 14.042 -9.309 6.463 1.00 85.62 95 SER A CA 1
ATOM 762 C C . SER A 1 95 ? 12.661 -9.652 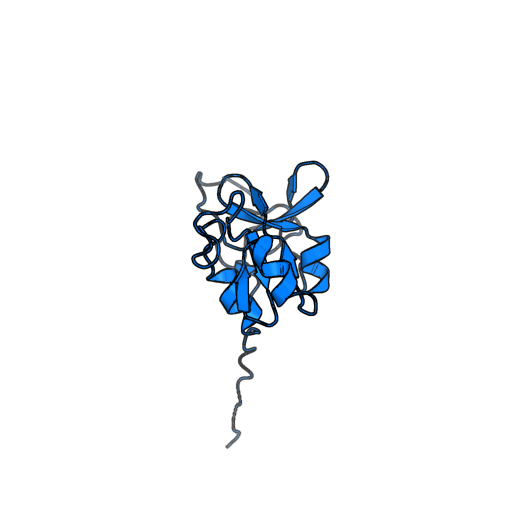5.878 1.00 85.62 95 SER A C 1
ATOM 764 O O . SER A 1 95 ? 12.378 -10.820 5.632 1.00 85.62 95 SER A O 1
ATOM 766 N N . ALA A 1 96 ? 11.807 -8.660 5.604 1.00 88.75 96 ALA A N 1
ATOM 767 C CA . ALA A 1 96 ? 10.522 -8.840 4.935 1.00 88.75 96 ALA A CA 1
ATOM 768 C C . ALA A 1 96 ? 10.510 -8.144 3.568 1.00 88.75 96 ALA A C 1
ATOM 770 O O . ALA A 1 96 ? 11.067 -7.058 3.411 1.00 88.75 96 ALA A O 1
ATOM 771 N N . LYS A 1 97 ? 9.838 -8.747 2.582 1.00 93.25 97 LYS A N 1
ATOM 772 C CA . LYS A 1 97 ? 9.585 -8.107 1.285 1.00 93.25 97 LYS A CA 1
ATOM 773 C C . LYS A 1 97 ? 8.364 -7.196 1.377 1.00 93.25 97 LYS A C 1
ATOM 775 O O . LYS A 1 97 ? 7.300 -7.622 1.833 1.00 93.25 97 LYS A O 1
ATOM 780 N N . VAL A 1 98 ? 8.518 -5.956 0.932 1.00 94.12 98 VAL A N 1
ATOM 781 C CA . VAL A 1 98 ? 7.467 -4.935 0.912 1.00 94.12 98 VAL A CA 1
ATOM 782 C C . VAL A 1 98 ? 7.363 -4.284 -0.462 1.00 94.12 98 VAL A C 1
ATOM 784 O O . VAL A 1 98 ? 8.351 -4.198 -1.188 1.00 94.12 98 VAL A O 1
ATOM 787 N N . VAL A 1 99 ? 6.173 -3.807 -0.805 1.00 94.38 99 VAL A N 1
ATOM 788 C CA . VAL A 1 99 ? 5.896 -3.028 -2.021 1.00 94.38 99 VAL A CA 1
ATOM 789 C C . VAL A 1 99 ? 5.291 -1.685 -1.638 1.00 94.38 99 VAL A C 1
ATOM 791 O O . VAL A 1 99 ? 4.601 -1.569 -0.622 1.00 94.38 99 VAL A O 1
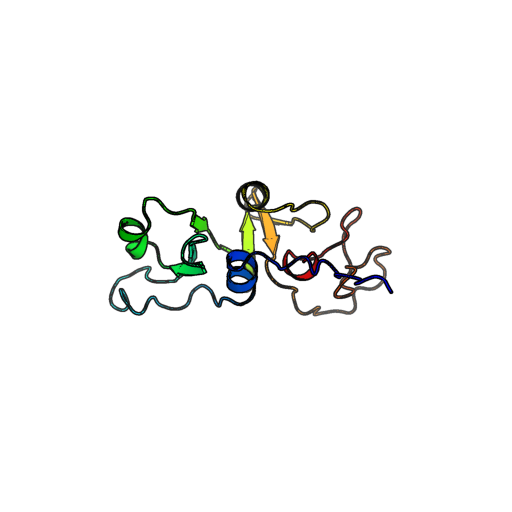ATOM 794 N N . PHE A 1 100 ? 5.576 -0.661 -2.439 1.00 94.62 100 PHE A N 1
ATOM 795 C CA . PHE A 1 100 ? 5.009 0.673 -2.252 1.00 94.62 100 PHE A CA 1
ATOM 796 C C . PHE A 1 100 ? 3.586 0.728 -2.792 1.00 94.62 100 PHE A C 1
ATOM 798 O O . PHE A 1 100 ? 3.317 0.193 -3.868 1.00 94.62 100 PHE A O 1
ATOM 805 N N . LEU A 1 101 ? 2.696 1.410 -2.069 1.00 94.06 101 LEU A N 1
ATOM 806 C CA . LEU A 1 101 ? 1.352 1.702 -2.569 1.00 94.06 101 LEU A CA 1
ATOM 807 C C . LEU A 1 101 ? 1.414 2.743 -3.692 1.00 94.06 101 LEU A C 1
ATOM 809 O O . LEU A 1 101 ? 0.986 2.479 -4.813 1.00 94.06 101 LEU A O 1
ATOM 813 N N . ASN A 1 102 ? 2.041 3.885 -3.407 1.00 92.75 102 ASN A N 1
ATOM 814 C CA . ASN A 1 102 ? 2.079 5.052 -4.287 1.00 92.75 102 ASN A CA 1
ATOM 815 C C . ASN A 1 102 ? 3.472 5.293 -4.899 1.00 92.75 102 ASN A C 1
ATOM 817 O O . ASN A 1 102 ? 4.484 4.874 -4.313 1.00 92.75 102 ASN A O 1
ATOM 821 N N . PRO A 1 103 ? 3.559 5.966 -6.065 1.00 89.06 103 PRO A N 1
ATOM 822 C CA . PRO A 1 103 ? 4.838 6.256 -6.677 1.00 89.06 103 PRO A CA 1
ATOM 823 C C . PRO A 1 103 ? 5.560 7.295 -5.829 1.00 89.06 103 PRO A C 1
ATOM 825 O O . PRO A 1 103 ? 4.965 8.186 -5.223 1.00 89.06 103 PRO A O 1
ATOM 828 N N . ARG A 1 104 ? 6.883 7.181 -5.775 1.00 87.19 104 ARG A N 1
ATOM 829 C CA . ARG A 1 104 ? 7.709 8.089 -4.978 1.00 87.19 104 ARG A CA 1
ATOM 830 C C . ARG A 1 104 ? 8.314 9.176 -5.867 1.00 87.19 104 ARG A C 1
ATOM 832 O O . ARG A 1 104 ? 8.685 8.867 -7.005 1.00 87.19 104 ARG A O 1
ATOM 839 N N . PRO A 1 105 ? 8.536 10.400 -5.355 1.00 74.25 105 PRO A N 1
ATOM 840 C CA . PRO A 1 105 ? 9.297 11.414 -6.074 1.00 74.25 105 PRO A CA 1
ATOM 841 C C . PRO A 1 105 ? 10.722 10.914 -6.327 1.00 74.25 105 PRO A C 1
ATOM 843 O O . PRO A 1 105 ? 11.373 10.355 -5.436 1.00 74.25 105 PRO A O 1
ATOM 846 N N . GLN A 1 106 ? 11.207 11.042 -7.558 1.00 68.06 106 GLN A N 1
ATOM 847 C CA . GLN A 1 106 ? 12.566 10.645 -7.907 1.00 68.06 106 GLN A CA 1
ATOM 848 C C . GLN A 1 106 ? 13.528 11.791 -7.579 1.00 68.06 106 GLN A C 1
ATOM 850 O O . GLN A 1 106 ? 13.533 12.821 -8.240 1.00 68.06 106 GLN A O 1
ATOM 855 N N . THR A 1 107 ? 14.352 11.622 -6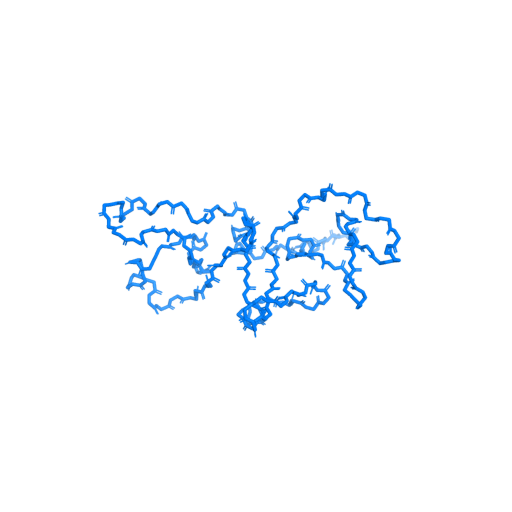.543 1.00 59.44 107 THR A N 1
ATOM 856 C CA . THR A 1 107 ? 15.241 12.685 -6.036 1.00 59.44 107 THR A CA 1
ATOM 857 C C . THR A 1 107 ? 16.514 12.881 -6.859 1.00 59.44 107 THR A C 1
ATOM 859 O O . THR A 1 107 ? 17.241 13.846 -6.637 1.00 59.44 107 THR A O 1
ATOM 862 N N . ARG A 1 108 ? 16.813 11.994 -7.816 1.00 56.09 108 ARG A N 1
ATOM 863 C CA . ARG A 1 108 ? 17.952 12.121 -8.735 1.00 56.09 108 ARG A CA 1
ATOM 864 C C . ARG A 1 108 ? 17.599 11.507 -10.081 1.00 56.09 108 ARG A C 1
ATOM 866 O O . ARG A 1 108 ? 17.061 10.400 -10.108 1.00 56.09 108 ARG A O 1
ATOM 873 N N . ALA A 1 109 ? 17.962 12.186 -11.172 1.00 52.25 109 ALA A N 1
ATOM 874 C CA . ALA A 1 109 ? 18.044 11.587 -12.501 1.00 52.25 109 ALA A CA 1
ATOM 875 C C . ALA A 1 109 ? 18.893 10.315 -12.380 1.00 52.25 109 ALA A C 1
ATOM 877 O O . ALA A 1 109 ? 20.116 10.383 -12.218 1.00 52.25 109 ALA A O 1
ATOM 878 N N . CYS A 1 110 ? 18.232 9.159 -12.310 1.00 49.28 110 CYS A N 1
ATOM 879 C CA . CYS A 1 110 ? 18.921 7.891 -12.168 1.00 49.28 110 CYS A CA 1
ATOM 880 C C . CYS A 1 110 ? 19.430 7.590 -13.568 1.00 49.28 110 CYS A C 1
ATOM 882 O O . CYS A 1 110 ? 18.675 7.195 -14.450 1.00 49.28 110 CYS A O 1
ATOM 884 N N . ARG A 1 111 ? 20.694 7.945 -13.787 1.00 52.59 111 ARG A N 1
ATOM 885 C CA . ARG A 1 111 ? 21.413 7.665 -15.019 1.00 52.59 111 ARG A CA 1
ATOM 886 C C . ARG A 1 111 ? 21.420 6.143 -15.191 1.00 52.59 111 ARG A C 1
ATOM 888 O O . ARG A 1 111 ? 21.932 5.445 -14.321 1.00 52.59 111 ARG A O 1
ATOM 895 N N . ASN A 1 112 ? 20.901 5.678 -16.322 1.00 52.12 112 ASN A N 1
ATOM 896 C CA . ASN A 1 112 ? 21.262 4.404 -16.947 1.00 52.12 112 ASN A CA 1
ATOM 897 C C . ASN A 1 112 ? 20.753 3.113 -16.275 1.00 52.12 112 ASN A C 1
ATOM 899 O O . ASN A 1 112 ? 21.524 2.166 -16.138 1.00 52.12 112 ASN A O 1
ATOM 903 N N . LEU A 1 113 ? 19.470 3.024 -15.915 1.00 60.06 113 LEU A N 1
ATOM 904 C CA . LEU A 1 113 ? 18.816 1.708 -15.891 1.00 60.06 113 LEU A CA 1
ATOM 905 C C . LEU A 1 113 ? 18.091 1.513 -17.222 1.00 60.06 113 LEU A C 1
ATOM 907 O O . LEU A 1 113 ? 17.383 2.405 -17.676 1.00 60.06 113 LEU A O 1
ATOM 911 N N . SER A 1 114 ? 18.317 0.365 -17.862 1.00 69.00 114 SER A N 1
ATOM 912 C CA . SER A 1 114 ? 17.676 0.003 -19.134 1.00 69.00 114 SER A CA 1
ATOM 913 C C . SER A 1 114 ? 16.174 -0.245 -18.981 1.00 69.00 114 SER A C 1
ATOM 915 O O . SER A 1 114 ? 15.458 -0.260 -19.978 1.00 69.00 114 SER A O 1
ATOM 917 N N . ASN A 1 115 ? 15.710 -0.452 -17.745 1.00 79.88 115 ASN A N 1
ATOM 918 C CA . ASN A 1 115 ? 14.335 -0.785 -17.426 1.00 79.88 115 ASN A CA 1
ATOM 919 C C . ASN A 1 115 ? 13.706 0.300 -16.541 1.00 79.88 115 ASN A C 1
ATOM 921 O O . ASN A 1 115 ? 14.220 0.634 -15.469 1.00 79.88 115 ASN A O 1
ATOM 925 N N . ASN A 1 116 ? 12.587 0.847 -17.010 1.00 87.94 116 ASN A N 1
ATOM 926 C CA . ASN A 1 116 ? 11.868 1.954 -16.395 1.00 87.94 116 ASN A CA 1
ATOM 927 C C . ASN A 1 116 ? 10.428 1.533 -16.108 1.00 87.94 116 ASN A C 1
ATOM 929 O O . ASN A 1 116 ? 9.828 0.756 -16.845 1.00 87.94 116 ASN A O 1
ATOM 933 N N . CYS A 1 117 ? 9.855 2.102 -15.053 1.00 89.81 117 CYS A N 1
ATOM 934 C CA . CYS A 1 117 ? 8.448 1.940 -14.735 1.00 89.81 117 CYS A CA 1
ATOM 935 C C . CYS A 1 117 ? 7.593 2.438 -15.899 1.00 89.81 117 CYS A C 1
ATOM 937 O O . CYS A 1 117 ? 7.747 3.585 -16.314 1.00 89.81 117 CYS A O 1
ATOM 939 N N . ILE A 1 118 ? 6.653 1.617 -16.359 1.00 89.56 118 ILE A N 1
ATOM 940 C CA . ILE A 1 118 ? 5.799 1.942 -17.512 1.00 89.56 118 ILE A CA 1
ATOM 941 C C . ILE A 1 118 ? 4.981 3.226 -17.273 1.00 89.56 118 ILE A C 1
ATOM 943 O O . ILE A 1 118 ? 4.757 3.992 -18.203 1.00 89.56 118 ILE A O 1
ATOM 947 N N . SER A 1 119 ? 4.583 3.494 -16.026 1.00 89.25 119 SER A N 1
ATOM 948 C CA . SER A 1 119 ? 3.620 4.564 -15.710 1.00 89.25 119 SER A CA 1
ATOM 949 C C . SER A 1 119 ? 4.250 5.856 -15.189 1.00 89.25 119 SER A C 1
ATOM 951 O O . SER A 1 119 ? 3.624 6.908 -15.240 1.00 89.25 119 SER A O 1
ATOM 953 N N . CYS A 1 120 ? 5.464 5.800 -14.637 1.00 88.19 120 CYS A N 1
ATOM 954 C CA . CYS A 1 120 ? 6.125 6.983 -14.064 1.00 88.19 120 CYS A CA 1
ATOM 955 C C . CYS A 1 120 ? 7.603 7.115 -14.436 1.00 88.19 120 CYS A C 1
ATOM 957 O O . CYS A 1 120 ? 8.306 7.928 -13.841 1.00 88.19 120 CYS A O 1
ATOM 959 N N . GLU A 1 121 ? 8.085 6.273 -15.356 1.00 85.44 121 GLU A N 1
ATOM 960 C CA . GLU A 1 121 ? 9.434 6.295 -15.942 1.00 85.44 121 GLU A CA 1
ATOM 961 C C . GLU A 1 121 ? 10.599 6.155 -14.946 1.00 85.44 121 GLU A C 1
ATOM 963 O O . GLU A 1 121 ? 11.772 6.217 -15.311 1.00 85.44 121 GLU A O 1
ATOM 968 N N . ARG A 1 122 ? 10.299 5.898 -13.671 1.00 85.19 122 ARG A N 1
ATOM 969 C CA . ARG A 1 122 ? 11.293 5.629 -12.633 1.00 85.19 122 ARG A CA 1
ATOM 970 C C . ARG A 1 122 ? 12.110 4.392 -12.997 1.00 85.19 122 ARG A C 1
ATOM 972 O O . ARG A 1 122 ? 11.526 3.341 -13.225 1.00 85.19 122 ARG A O 1
ATOM 979 N N . GLY A 1 123 ? 13.437 4.482 -12.932 1.00 85.44 123 GLY A N 1
ATOM 980 C CA . GLY A 1 123 ? 14.318 3.325 -13.136 1.00 85.44 123 GLY A CA 1
ATOM 981 C C . GLY A 1 123 ? 14.034 2.185 -12.147 1.00 85.44 123 GLY A C 1
ATOM 982 O O . GLY A 1 123 ? 13.933 2.420 -10.937 1.00 85.44 123 GLY A O 1
ATOM 983 N N . LEU A 1 124 ? 13.914 0.964 -12.666 1.00 87.06 124 LEU A N 1
ATOM 984 C CA . LEU A 1 124 ? 13.601 -0.266 -11.938 1.00 87.06 124 LEU A CA 1
ATOM 985 C C . LEU A 1 124 ? 14.725 -1.289 -12.077 1.00 87.06 124 LEU A C 1
ATOM 987 O O . LEU A 1 124 ? 15.516 -1.257 -13.014 1.00 87.06 124 LEU A O 1
ATOM 991 N N . GLN A 1 125 ? 14.778 -2.230 -11.137 1.00 85.31 125 GLN A N 1
ATOM 992 C CA . GLN A 1 125 ? 15.599 -3.429 -11.302 1.00 85.31 125 GLN A CA 1
ATOM 993 C C . GLN A 1 125 ? 14.912 -4.395 -12.275 1.00 85.31 125 GLN A C 1
ATOM 995 O O . GLN A 1 125 ? 13.699 -4.580 -12.199 1.00 85.31 125 GLN A O 1
ATOM 1000 N N . ASP A 1 126 ? 15.672 -5.061 -13.141 1.00 81.12 126 ASP A N 1
ATOM 1001 C CA . ASP A 1 126 ? 15.134 -6.176 -13.922 1.00 81.12 126 ASP A CA 1
ATOM 1002 C C . ASP A 1 126 ? 14.740 -7.347 -13.003 1.00 81.12 126 ASP A C 1
ATOM 1004 O O . ASP A 1 126 ? 15.455 -7.621 -12.031 1.00 81.12 126 ASP A O 1
ATOM 1008 N N . PRO A 1 127 ? 13.626 -8.060 -13.272 1.00 87.62 127 PRO A N 1
ATOM 1009 C CA . PRO A 1 127 ? 12.709 -7.952 -14.418 1.00 87.62 127 PRO A CA 1
ATOM 1010 C C . PRO A 1 127 ? 11.404 -7.175 -14.111 1.00 87.62 127 PRO A C 1
ATOM 1012 O O . PRO A 1 127 ? 10.341 -7.512 -14.633 1.00 87.62 127 PRO A O 1
ATOM 1015 N N . TYR A 1 128 ? 11.421 -6.197 -13.199 1.00 90.56 128 TYR A N 1
ATOM 1016 C CA . TYR A 1 128 ? 10.199 -5.501 -12.770 1.00 90.56 128 TYR A CA 1
ATOM 1017 C C . TYR A 1 128 ? 9.733 -4.458 -13.796 1.00 90.56 128 TYR A C 1
ATOM 1019 O O . TYR A 1 128 ? 10.548 -3.834 -14.463 1.00 90.56 128 TYR A O 1
ATOM 1027 N N . LEU A 1 129 ? 8.419 -4.240 -13.891 1.00 91.31 129 LEU A N 1
ATOM 1028 C CA . LEU A 1 129 ? 7.789 -3.297 -14.832 1.00 91.31 129 LEU A CA 1
ATOM 1029 C C . LEU A 1 129 ? 7.126 -2.104 -14.130 1.00 91.31 129 LEU A C 1
ATOM 1031 O O . LEU A 1 129 ? 6.911 -1.058 -14.741 1.00 91.31 129 LEU A O 1
ATOM 1035 N N . PHE A 1 130 ? 6.811 -2.245 -12.839 1.00 93.88 130 PHE A N 1
ATOM 1036 C CA . PHE A 1 130 ? 6.117 -1.226 -12.053 1.00 93.88 130 PHE A CA 1
ATOM 1037 C C . PHE A 1 130 ? 6.864 -0.915 -10.756 1.00 93.88 130 PHE A C 1
ATOM 1039 O O . PHE A 1 130 ? 7.377 -1.808 -10.083 1.00 93.88 130 PHE A O 1
ATOM 1046 N N . CYS A 1 131 ? 6.897 0.360 -10.359 1.00 92.06 131 CYS A N 1
ATOM 1047 C CA . CYS A 1 131 ? 7.575 0.782 -9.127 1.00 92.06 131 CYS A CA 1
ATOM 1048 C C . CYS A 1 131 ? 6.713 0.650 -7.859 1.00 92.06 131 CYS A C 1
ATOM 1050 O O . CYS A 1 131 ? 7.244 0.663 -6.747 1.00 92.06 131 CYS A O 1
ATOM 1052 N N . SER A 1 132 ? 5.391 0.598 -8.022 1.00 94.00 132 SER A N 1
ATOM 1053 C CA . SER A 1 132 ? 4.397 0.621 -6.947 1.00 94.00 132 SER A CA 1
ATOM 1054 C C . SER A 1 132 ? 3.067 0.040 -7.435 1.00 94.00 132 SER A C 1
ATOM 1056 O O . SER A 1 132 ? 2.881 -0.126 -8.642 1.00 94.00 132 SER A O 1
ATOM 1058 N N . ILE A 1 133 ? 2.152 -0.255 -6.505 1.00 93.75 133 ILE A N 1
ATOM 1059 C CA . ILE A 1 133 ? 0.815 -0.789 -6.812 1.00 93.75 133 ILE A CA 1
ATOM 1060 C C . ILE A 1 133 ? 0.019 0.190 -7.680 1.00 93.75 133 ILE A C 1
ATOM 1062 O O . ILE A 1 133 ? -0.498 -0.210 -8.715 1.00 93.75 133 ILE A O 1
ATOM 1066 N N . SER A 1 134 ? -0.005 1.472 -7.314 1.00 93.50 134 SER A N 1
ATOM 1067 C CA . SER A 1 134 ? -0.665 2.542 -8.084 1.00 93.50 134 SER A CA 1
ATOM 1068 C C . SER A 1 134 ? -0.180 2.675 -9.530 1.00 93.50 134 SER A C 1
ATOM 1070 O O . SER A 1 134 ? -0.945 3.094 -10.381 1.00 93.50 134 SER A O 1
ATOM 1072 N N . CYS A 1 135 ? 1.081 2.341 -9.829 1.00 91.88 135 CYS A N 1
ATOM 1073 C CA . CYS A 1 135 ? 1.577 2.369 -11.205 1.00 91.88 135 CYS A CA 1
ATOM 1074 C C . CYS A 1 135 ? 1.120 1.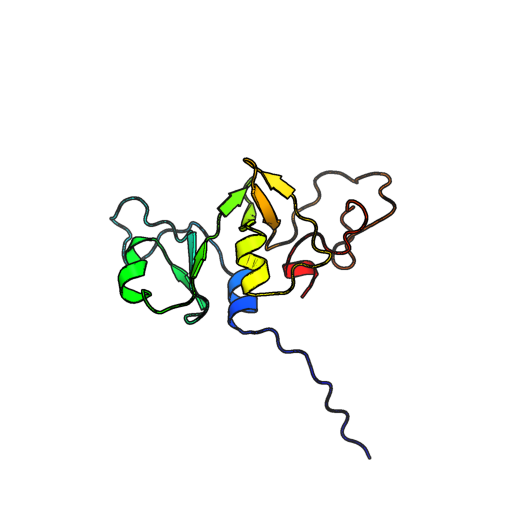163 -12.026 1.00 91.88 135 CYS A C 1
ATOM 1076 O O . CYS A 1 135 ? 1.184 1.228 -13.248 1.00 91.88 135 CYS A O 1
ATOM 1078 N N . LYS A 1 136 ? 0.762 0.052 -11.379 1.00 92.12 136 LYS A N 1
ATOM 1079 C CA . LYS A 1 136 ? 0.332 -1.169 -12.063 1.00 92.12 136 LYS A CA 1
ATOM 1080 C C . LYS A 1 136 ? -1.147 -1.132 -12.452 1.00 92.12 136 LYS A C 1
ATOM 1082 O O . LYS A 1 136 ? -1.516 -1.769 -13.437 1.00 92.12 136 LYS A O 1
ATOM 1087 N N . VAL A 1 137 ? -1.963 -0.474 -11.635 1.00 88.50 137 VAL A N 1
ATOM 1088 C CA . VAL A 1 137 ? -3.412 -0.316 -11.836 1.00 88.50 137 VAL A CA 1
ATOM 1089 C C . VAL A 1 137 ? -3.721 0.790 -12.833 1.00 88.50 137 VAL A C 1
ATOM 1091 O O . VAL A 1 137 ? -4.750 0.636 -13.523 1.00 88.50 137 VAL A O 1
#